Protein AF-A0A0F9JDV4-F1 (afdb_monomer)

Secondary structure (DSSP, 8-state):
-EEEEEETTEEEEEETTEEPS--BS----GGG--S---SSB-SSTT-B---S--------SS---HHHHHHHHHHHHTT-

InterPro domains:
  IPR013320 Concanavalin A-like lectin/glucanase domain superfamily [SSF49899] (1-75)

pLDDT: mean 83.63, std 9.41, range [52.16, 95.06]

Mean predicted aligned error: 5.93 Å

Structure (mmCIF, N/CA/C/O backbone):
data_AF-A0A0F9JDV4-F1
#
_entry.id   AF-A0A0F9JDV4-F1
#
loop_
_atom_site.group_PDB
_atom_site.id
_atom_site.type_symbol
_atom_site.label_atom_id
_atom_site.label_alt_id
_atom_site.label_comp_id
_atom_site.label_asym_id
_atom_site.label_entity_id
_atom_site.label_seq_id
_atom_site.pdbx_PDB_ins_code
_atom_site.Cartn_x
_atom_site.Cartn_y
_atom_site.Cartn_z
_atom_site.occupancy
_atom_site.B_iso_or_equiv
_atom_site.auth_seq_id
_atom_site.auth_comp_id
_atom_site.auth_asym_id
_atom_site.auth_atom_id
_atom_site.pdbx_PDB_model_num
ATOM 1 N N . HIS A 1 1 ? 7.069 8.156 4.216 1.00 85.50 1 HIS A N 1
ATOM 2 C CA . HIS A 1 1 ? 6.304 6.983 4.691 1.00 85.50 1 HIS A CA 1
ATOM 3 C C . HIS A 1 1 ? 5.015 6.902 3.891 1.00 85.50 1 HIS A C 1
ATOM 5 O O . HIS A 1 1 ? 4.306 7.905 3.821 1.00 85.50 1 HIS A O 1
ATOM 11 N N . PHE A 1 2 ? 4.758 5.770 3.242 1.00 89.75 2 PHE A N 1
ATOM 12 C CA . PHE A 1 2 ? 3.577 5.545 2.405 1.00 89.75 2 PHE A CA 1
ATOM 13 C C . PHE A 1 2 ? 2.849 4.304 2.899 1.00 89.75 2 PHE A C 1
ATOM 15 O O . PHE A 1 2 ? 3.496 3.378 3.381 1.00 89.75 2 PHE A O 1
ATOM 22 N N . GLY A 1 3 ? 1.526 4.309 2.783 1.00 91.00 3 GLY A N 1
ATOM 23 C CA . GLY A 1 3 ? 0.687 3.247 3.310 1.00 91.00 3 GLY A CA 1
ATOM 24 C C . GLY A 1 3 ? -0.593 3.057 2.524 1.00 91.00 3 GLY A C 1
ATOM 25 O O . GLY A 1 3 ? -1.089 3.989 1.887 1.00 91.00 3 GLY A O 1
ATOM 26 N N . ILE A 1 4 ? -1.127 1.848 2.610 1.00 90.94 4 ILE A N 1
ATOM 27 C CA . ILE A 1 4 ? -2.469 1.503 2.170 1.00 90.94 4 ILE A CA 1
ATOM 28 C C . ILE A 1 4 ? -3.086 0.601 3.237 1.00 90.94 4 ILE A C 1
ATOM 30 O O . ILE A 1 4 ? -2.446 -0.348 3.686 1.00 90.94 4 ILE A O 1
ATOM 34 N N . SER A 1 5 ? -4.318 0.895 3.635 1.00 91.25 5 SER A N 1
ATOM 35 C CA . SER A 1 5 ? -5.124 -0.010 4.456 1.00 91.25 5 SER A CA 1
ATOM 36 C C . SER A 1 5 ? -6.408 -0.318 3.731 1.00 91.25 5 SER A C 1
ATOM 38 O O . SER A 1 5 ? -7.148 0.591 3.357 1.00 91.25 5 SER A O 1
ATOM 40 N N . ARG A 1 6 ? -6.655 -1.608 3.525 1.00 86.69 6 ARG A N 1
ATOM 41 C CA . ARG A 1 6 ? -7.848 -2.114 2.864 1.00 86.69 6 ARG A CA 1
ATOM 42 C C . ARG A 1 6 ? -8.743 -2.788 3.888 1.00 86.69 6 ARG A C 1
ATOM 44 O O . ARG A 1 6 ? -8.287 -3.673 4.596 1.00 86.69 6 ARG A O 1
ATOM 51 N N . SER A 1 7 ? -10.013 -2.408 3.901 1.00 84.69 7 SER A N 1
ATOM 52 C CA . SER A 1 7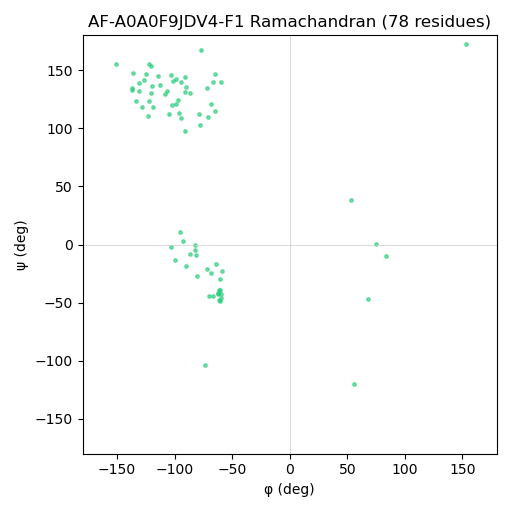 ? -11.066 -3.101 4.636 1.00 84.69 7 SER A CA 1
ATOM 53 C C . SER A 1 7 ? -12.222 -3.385 3.682 1.00 84.69 7 SER A C 1
ATOM 55 O O . SER A 1 7 ? -12.792 -2.468 3.085 1.00 84.69 7 SER A O 1
ATOM 57 N N . GLY A 1 8 ? -12.523 -4.668 3.475 1.00 82.00 8 GLY A N 1
ATOM 58 C CA . GLY A 1 8 ? -13.506 -5.110 2.488 1.00 82.00 8 GLY A CA 1
ATOM 59 C C . GLY A 1 8 ? -13.186 -4.602 1.077 1.00 82.00 8 GLY A C 1
ATOM 60 O O . GLY A 1 8 ? -12.123 -4.893 0.518 1.00 82.00 8 GLY A O 1
ATOM 61 N N . SER A 1 9 ? -14.119 -3.838 0.503 1.00 78.06 9 SER A N 1
ATOM 62 C CA . SER A 1 9 ? -14.020 -3.254 -0.841 1.00 78.06 9 SER A CA 1
ATOM 63 C C . SER A 1 9 ? -13.440 -1.836 -0.870 1.00 78.06 9 SER A C 1
ATOM 65 O O . SER A 1 9 ? -13.392 -1.235 -1.939 1.00 78.06 9 SER A O 1
ATOM 67 N N . ALA A 1 10 ? -13.033 -1.279 0.272 1.00 79.94 10 ALA A N 1
ATOM 68 C CA . ALA A 1 10 ? -12.494 0.074 0.360 1.00 79.94 10 ALA A CA 1
ATOM 69 C C . ALA A 1 10 ? -11.019 0.053 0.767 1.00 79.94 10 ALA A C 1
ATOM 71 O O . ALA A 1 10 ? -10.600 -0.761 1.592 1.00 79.94 10 ALA A O 1
ATOM 72 N N . ALA A 1 11 ? -10.235 0.985 0.225 1.00 86.56 11 ALA A N 1
ATOM 73 C CA . ALA A 1 11 ? -8.868 1.227 0.659 1.00 86.56 11 ALA A CA 1
ATOM 74 C C . ALA A 1 11 ? -8.627 2.713 0.904 1.00 86.56 11 ALA A C 1
ATOM 76 O O . ALA A 1 11 ? -9.043 3.573 0.125 1.00 86.56 11 ALA A O 1
ATOM 77 N N . LEU A 1 12 ? -7.909 2.987 1.987 1.00 87.56 12 LEU A N 1
ATOM 78 C CA . LEU A 1 12 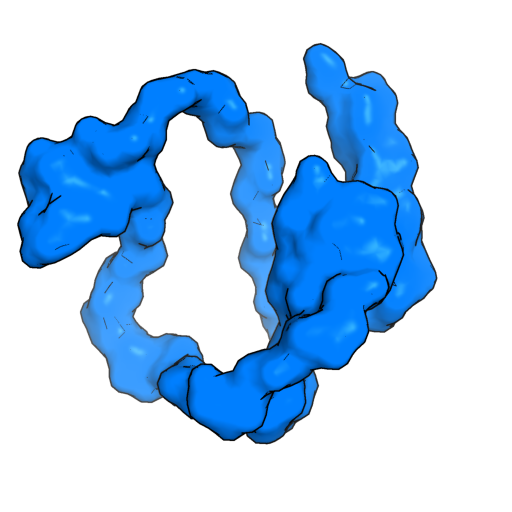? -7.421 4.305 2.352 1.00 87.56 12 LEU A CA 1
ATOM 79 C C . LEU A 1 12 ? -5.920 4.357 2.097 1.00 87.56 12 LEU A C 1
ATOM 81 O O . LEU A 1 12 ? -5.174 3.460 2.494 1.00 87.56 12 LEU A O 1
ATOM 85 N N . PHE A 1 13 ? -5.485 5.420 1.433 1.00 90.62 13 PHE A N 1
ATOM 86 C CA . PHE A 1 13 ? -4.079 5.679 1.161 1.00 90.62 13 PHE A CA 1
ATOM 87 C C . PHE A 1 13 ? -3.546 6.671 2.180 1.00 90.62 13 PHE A C 1
ATOM 89 O O . PHE A 1 13 ? -4.229 7.628 2.536 1.00 90.62 13 PHE A O 1
ATOM 96 N N . TYR A 1 14 ? -2.306 6.473 2.612 1.00 92.56 14 TYR A N 1
ATOM 97 C CA . TYR A 1 14 ? -1.671 7.306 3.622 1.00 92.56 14 TYR A CA 1
ATOM 98 C C . TYR A 1 14 ? -0.337 7.846 3.124 1.00 92.56 14 TYR A C 1
ATOM 100 O O . TYR A 1 14 ? 0.453 7.147 2.478 1.00 92.56 14 TYR A O 1
ATOM 108 N N . ARG A 1 15 ? -0.055 9.102 3.471 1.00 92.44 15 ARG A N 1
ATOM 109 C CA . ARG A 1 15 ? 1.232 9.753 3.231 1.00 92.44 15 ARG A CA 1
ATOM 110 C C . ARG A 1 15 ? 1.667 10.473 4.495 1.00 92.44 15 ARG A C 1
ATOM 112 O O . ARG A 1 15 ? 0.949 11.319 5.010 1.00 92.44 15 ARG A O 1
ATOM 119 N N . ASN A 1 16 ? 2.860 10.136 4.983 1.00 92.94 16 ASN A N 1
ATOM 120 C CA . ASN A 1 16 ? 3.428 10.700 6.214 1.00 92.94 16 ASN A CA 1
ATOM 121 C C . ASN A 1 16 ? 2.479 10.579 7.424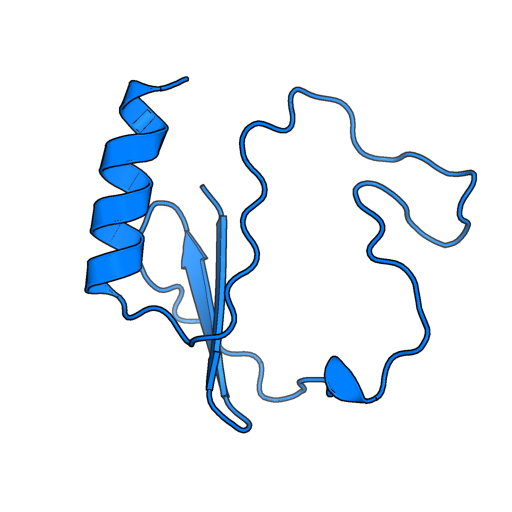 1.00 92.94 16 ASN A C 1
ATOM 123 O O . ASN A 1 16 ? 2.380 11.489 8.238 1.00 92.94 16 ASN A O 1
ATOM 127 N N . GLY A 1 17 ? 1.768 9.450 7.514 1.00 93.00 17 GLY A N 1
ATOM 128 C CA . GLY A 1 17 ? 0.833 9.149 8.602 1.00 93.00 17 GLY A CA 1
ATOM 129 C C . GLY A 1 17 ? -0.572 9.731 8.428 1.00 93.00 17 GLY A C 1
ATOM 130 O O . GLY A 1 17 ? -1.464 9.333 9.164 1.00 93.00 17 GLY A O 1
ATOM 131 N N . GLU A 1 18 ? -0.804 10.608 7.450 1.00 93.88 18 GLU A N 1
ATOM 132 C CA . GLU A 1 18 ? -2.118 11.217 7.217 1.00 93.88 18 GLU A CA 1
ATOM 133 C C . GLU A 1 18 ? -2.846 10.582 6.024 1.00 93.88 18 GLU A C 1
ATOM 135 O O . GLU A 1 18 ? -2.190 10.189 5.049 1.00 93.88 18 GLU A O 1
ATOM 140 N N . PRO A 1 19 ? -4.188 10.482 6.072 1.00 91.31 19 PRO A N 1
ATOM 141 C CA . PRO A 1 19 ? -4.972 9.970 4.960 1.00 91.31 19 PRO A CA 1
ATOM 142 C C . PRO A 1 19 ? -4.902 10.927 3.767 1.00 91.31 19 PRO A C 1
ATOM 144 O O . PRO A 1 19 ? -4.970 12.149 3.902 1.00 91.31 19 PRO A O 1
ATOM 147 N N . VAL A 1 20 ? -4.794 10.355 2.576 1.00 90.06 20 VAL A N 1
ATOM 148 C CA . VAL A 1 20 ? -4.915 11.069 1.309 1.00 90.06 20 VAL A CA 1
ATOM 149 C C . VAL A 1 20 ? -6.387 11.032 0.898 1.00 90.06 20 VAL A C 1
ATOM 151 O O . VAL A 1 20 ? -7.031 9.992 0.982 1.00 90.06 20 VAL A O 1
ATOM 154 N N . THR A 1 21 ? -6.929 12.162 0.444 1.00 74.81 21 THR A N 1
ATOM 155 C CA . THR A 1 21 ? -8.339 12.293 0.024 1.00 74.81 21 THR A CA 1
ATOM 156 C C . THR A 1 21 ? -8.703 11.447 -1.196 1.00 74.81 21 THR A C 1
ATOM 158 O O . THR A 1 21 ? -9.882 11.219 -1.456 1.00 74.81 21 THR A O 1
ATOM 161 N N . THR A 1 22 ? -7.710 10.967 -1.943 1.00 66.56 22 THR A N 1
ATOM 162 C CA . THR A 1 22 ? -7.907 10.048 -3.061 1.00 66.56 22 THR A CA 1
ATOM 163 C C . THR A 1 22 ? -8.123 8.630 -2.544 1.00 66.56 22 THR A C 1
ATOM 165 O O . THR A 1 22 ? -7.197 7.996 -2.038 1.00 66.56 22 THR A O 1
ATOM 168 N N . VAL A 1 23 ? -9.338 8.123 -2.727 1.00 62.78 23 VAL A N 1
ATOM 169 C CA . VAL A 1 23 ? -9.684 6.710 -2.551 1.00 62.78 23 VAL A CA 1
ATOM 170 C C . VAL A 1 23 ? -9.772 6.039 -3.921 1.00 62.78 23 VAL A C 1
ATOM 172 O O . VAL A 1 23 ? -10.235 6.652 -4.880 1.00 62.78 23 VAL A O 1
ATOM 175 N N . SER A 1 24 ? -9.293 4.798 -4.019 1.00 64.25 24 SER A N 1
ATOM 176 C CA . SER A 1 24 ? -9.490 3.948 -5.199 1.00 64.25 24 SER A CA 1
ATOM 177 C C . SER A 1 24 ? -10.668 3.029 -4.913 1.00 64.25 24 SER A C 1
ATOM 179 O O . SER A 1 24 ? -10.651 2.316 -3.911 1.00 64.25 24 SER A O 1
ATOM 181 N N . ASP A 1 25 ? -11.674 3.053 -5.776 1.00 63.78 25 ASP A N 1
ATOM 182 C CA . ASP A 1 25 ? -12.834 2.157 -5.756 1.00 63.78 25 ASP A CA 1
ATOM 183 C C . ASP A 1 25 ? -12.596 0.880 -6.578 1.00 63.78 25 ASP A C 1
ATOM 185 O O . ASP A 1 25 ? -13.245 -0.142 -6.362 1.00 63.78 25 ASP A O 1
ATOM 189 N N . VAL A 1 26 ? -11.609 0.900 -7.476 1.00 68.81 26 VAL A N 1
ATOM 190 C CA . VAL A 1 26 ? -11.132 -0.285 -8.192 1.00 68.81 26 VAL A CA 1
ATOM 191 C C . VAL A 1 26 ? -9.997 -0.923 -7.394 1.00 68.81 26 VAL A C 1
ATOM 193 O O . VAL A 1 26 ? -8.846 -0.486 -7.462 1.00 68.81 26 VAL A O 1
ATOM 196 N N . LEU A 1 27 ? -10.319 -1.958 -6.618 1.00 69.38 27 LEU A N 1
ATOM 197 C CA . LEU A 1 27 ? -9.339 -2.769 -5.896 1.00 69.38 27 LEU A CA 1
ATOM 198 C C . LEU A 1 27 ? -9.418 -4.216 -6.371 1.00 69.38 27 LEU A C 1
ATOM 200 O O . LEU A 1 27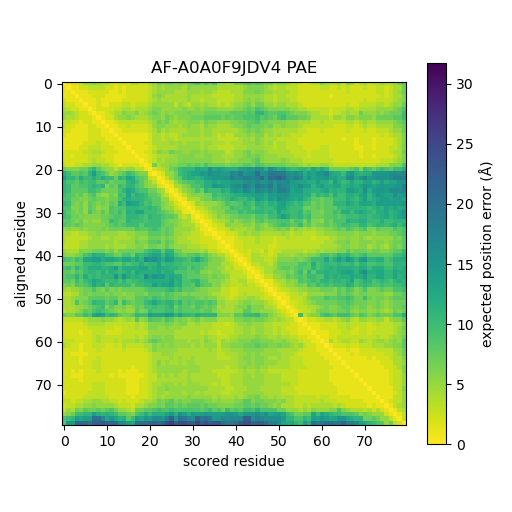 ? -10.438 -4.881 -6.209 1.00 69.38 27 LEU A O 1
ATOM 204 N N . ILE A 1 28 ? -8.320 -4.716 -6.934 1.00 69.62 28 ILE A N 1
ATOM 205 C CA . ILE A 1 28 ? -8.165 -6.143 -7.236 1.00 69.62 28 ILE A CA 1
ATOM 206 C C . ILE A 1 28 ? -7.983 -6.878 -5.908 1.00 69.62 28 ILE A C 1
ATOM 208 O O . ILE A 1 28 ? -7.252 -6.404 -5.038 1.00 69.62 28 ILE A O 1
ATOM 212 N N . ASP A 1 29 ? -8.678 -7.995 -5.714 1.00 70.25 29 ASP A N 1
ATOM 213 C CA . ASP A 1 29 ? -8.523 -8.835 -4.528 1.00 70.25 29 ASP A CA 1
ATOM 214 C C . ASP A 1 29 ? -7.111 -9.451 -4.473 1.00 70.25 29 ASP A C 1
ATOM 216 O O . ASP A 1 29 ? -6.762 -10.228 -5.367 1.00 70.25 29 ASP A O 1
ATOM 220 N N . PRO A 1 30 ? -6.275 -9.102 -3.474 1.00 68.19 30 PRO A N 1
ATOM 221 C CA . PRO A 1 30 ? -4.953 -9.686 -3.343 1.00 68.19 30 PRO A CA 1
ATOM 222 C C . PRO A 1 30 ? -5.013 -11.167 -2.960 1.00 68.19 30 PRO A C 1
ATOM 224 O O . PRO A 1 30 ? -4.080 -11.880 -3.296 1.00 68.19 30 PRO A O 1
ATOM 227 N N . GLU A 1 31 ? -6.078 -11.669 -2.325 1.00 67.8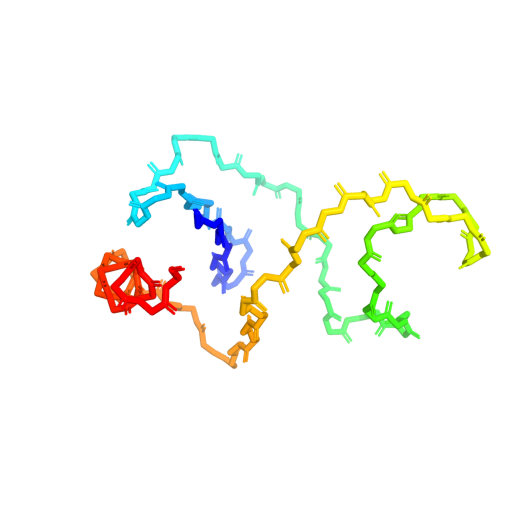8 31 GLU A N 1
ATOM 228 C CA . GLU A 1 31 ? -6.163 -13.095 -1.967 1.00 67.88 31 GLU A CA 1
ATOM 229 C C . GLU A 1 31 ? -6.377 -13.994 -3.191 1.00 67.88 31 GLU A C 1
ATOM 231 O O . GLU A 1 31 ? -6.035 -15.174 -3.181 1.00 67.88 31 GLU A O 1
ATOM 236 N N . ALA A 1 32 ? -6.878 -13.421 -4.287 1.00 76.25 32 ALA A N 1
ATOM 237 C CA . ALA A 1 32 ? -7.026 -14.112 -5.561 1.00 76.25 32 ALA A CA 1
ATOM 238 C C . ALA A 1 32 ? -5.728 -14.139 -6.391 1.00 76.25 32 ALA A C 1
ATOM 240 O O . ALA A 1 32 ? -5.702 -14.745 -7.467 1.00 76.25 32 ALA A O 1
ATOM 241 N N . THR A 1 33 ? -4.654 -13.471 -5.947 1.00 78.94 33 THR A N 1
ATOM 242 C CA . THR A 1 33 ? -3.408 -13.396 -6.717 1.00 78.94 33 THR A CA 1
ATOM 243 C C . THR A 1 33 ? -2.492 -14.582 -6.434 1.00 78.94 33 THR A C 1
ATOM 245 O O . THR A 1 33 ? -2.161 -14.889 -5.295 1.00 78.94 33 THR A O 1
ATOM 248 N N . THR A 1 34 ? -2.008 -15.228 -7.492 1.00 83.44 34 THR A N 1
ATOM 249 C CA . THR A 1 34 ? -0.913 -16.212 -7.414 1.00 83.44 34 THR A CA 1
ATOM 250 C C . THR A 1 34 ? 0.445 -15.576 -7.719 1.00 83.44 34 THR A C 1
ATOM 252 O O . THR A 1 34 ? 1.413 -16.283 -7.993 1.00 83.44 34 THR A O 1
ATOM 255 N N . GLN A 1 35 ? 0.504 -14.244 -7.793 1.00 81.12 35 GLN A N 1
ATOM 256 C CA . GLN A 1 35 ? 1.704 -13.511 -8.185 1.00 81.12 35 GLN A CA 1
ATOM 257 C C . GLN A 1 35 ? 2.556 -13.153 -6.967 1.00 81.12 35 GLN A C 1
ATOM 259 O O . GLN A 1 35 ? 2.031 -12.797 -5.914 1.00 81.12 35 GLN A O 1
ATOM 264 N N . ASP A 1 36 ? 3.876 -13.183 -7.146 1.00 85.62 36 ASP A N 1
ATOM 265 C CA . ASP A 1 36 ? 4.826 -12.740 -6.126 1.00 85.62 36 ASP A CA 1
ATOM 266 C C . ASP A 1 36 ? 4.697 -11.233 -5.857 1.00 85.62 36 ASP A C 1
ATOM 268 O O . ASP A 1 36 ? 4.490 -10.435 -6.778 1.00 85.62 36 ASP A O 1
ATOM 272 N N . LEU A 1 37 ? 4.923 -10.819 -4.606 1.00 83.44 37 LEU A N 1
ATOM 273 C CA . LEU A 1 37 ? 5.115 -9.409 -4.278 1.00 83.44 37 LEU A CA 1
ATOM 274 C C . LEU A 1 37 ? 6.473 -8.938 -4.819 1.00 83.44 37 LEU A C 1
ATOM 276 O O . LEU A 1 37 ? 7.524 -9.309 -4.299 1.00 83.44 37 LEU A O 1
ATOM 280 N N . VAL A 1 38 ? 6.447 -8.088 -5.846 1.00 86.25 38 VAL A N 1
ATOM 281 C CA . VAL A 1 38 ? 7.645 -7.487 -6.450 1.00 86.25 38 VAL A CA 1
ATOM 282 C C . VAL A 1 38 ? 7.695 -5.980 -6.194 1.00 86.25 38 VAL A C 1
ATOM 284 O O . VAL A 1 38 ? 6.685 -5.287 -6.306 1.00 86.25 38 VAL A O 1
ATOM 287 N N . ILE A 1 39 ? 8.876 -5.454 -5.855 1.00 86.06 39 ILE A N 1
ATOM 288 C CA . ILE A 1 39 ? 9.099 -4.027 -5.567 1.00 86.06 39 ILE A CA 1
ATOM 289 C C . ILE A 1 39 ? 10.114 -3.465 -6.554 1.00 86.06 39 ILE A C 1
ATOM 291 O O . ILE A 1 39 ? 11.130 -4.090 -6.837 1.00 86.06 39 ILE A O 1
ATOM 295 N N . GLY A 1 40 ? 9.830 -2.272 -7.080 1.00 86.50 40 GLY A N 1
ATOM 296 C CA . GLY A 1 40 ? 10.713 -1.581 -8.021 1.00 86.50 40 GLY A CA 1
ATOM 297 C C . GLY A 1 40 ? 10.705 -2.155 -9.431 1.00 86.50 40 GLY A C 1
ATOM 298 O O . GLY A 1 40 ? 11.371 -1.622 -10.309 1.00 86.50 40 GLY A O 1
ATOM 299 N N . VAL A 1 41 ? 9.914 -3.195 -9.672 1.00 86.12 41 VAL A N 1
ATOM 300 C CA . VAL A 1 41 ? 9.807 -3.855 -10.965 1.00 86.12 41 VAL A CA 1
ATOM 301 C C . VAL A 1 41 ? 8.645 -3.293 -11.779 1.00 86.12 41 VAL A C 1
ATOM 303 O O . VAL A 1 41 ? 7.565 -3.047 -11.242 1.00 86.12 41 VAL A O 1
ATOM 306 N N . ARG A 1 42 ? 8.836 -3.121 -13.094 1.00 80.19 42 ARG A N 1
ATOM 307 C CA . ARG A 1 42 ? 7.756 -2.762 -14.028 1.00 80.19 42 ARG A CA 1
ATOM 308 C C . ARG A 1 42 ? 7.865 -3.584 -15.315 1.00 80.19 42 ARG A C 1
ATOM 310 O O . ARG A 1 42 ? 8.939 -3.685 -15.890 1.00 80.19 42 ARG A O 1
ATOM 317 N N . TYR A 1 43 ? 6.741 -4.123 -15.789 1.00 81.25 43 TYR A N 1
ATOM 318 C CA . TYR A 1 43 ? 6.592 -4.933 -17.015 1.00 81.25 43 TYR A CA 1
ATOM 319 C C . TYR A 1 43 ? 7.257 -6.324 -17.019 1.00 81.25 43 TYR A C 1
ATOM 321 O O . TYR A 1 43 ? 6.586 -7.282 -17.391 1.00 81.25 43 TYR A O 1
ATOM 329 N N . SER A 1 44 ? 8.520 -6.474 -16.603 1.00 83.31 44 SER A N 1
ATOM 330 C CA . SER A 1 44 ? 9.213 -7.774 -16.515 1.00 83.31 44 SER A CA 1
ATOM 331 C C . SER A 1 44 ? 9.998 -7.907 -15.215 1.00 83.31 44 SER A C 1
ATOM 333 O O . SER A 1 44 ? 10.528 -6.916 -14.730 1.00 83.31 44 SER A O 1
ATOM 335 N N . LYS A 1 45 ? 10.115 -9.129 -14.670 1.00 80.38 45 LYS A N 1
ATOM 336 C CA . LYS A 1 45 ? 10.828 -9.405 -13.403 1.00 80.38 45 LYS A CA 1
ATOM 337 C C . LYS A 1 45 ? 12.303 -8.988 -13.404 1.00 80.38 45 LYS A C 1
ATOM 339 O O . LYS A 1 45 ? 12.847 -8.716 -12.340 1.00 80.38 45 LYS A O 1
ATOM 344 N N . ASP A 1 46 ? 12.908 -8.883 -14.582 1.00 80.31 46 ASP A N 1
ATOM 345 C CA . ASP A 1 46 ? 14.315 -8.506 -14.744 1.00 80.31 46 ASP A CA 1
ATOM 346 C C . ASP A 1 46 ? 14.531 -6.986 -14.800 1.00 80.31 46 ASP A C 1
ATOM 348 O O . ASP A 1 46 ? 15.668 -6.514 -14.790 1.00 80.31 46 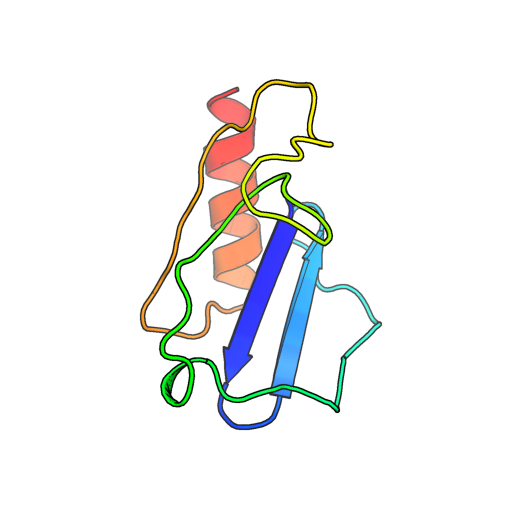ASP A O 1
ATOM 352 N N . ALA A 1 47 ? 13.458 -6.196 -14.872 1.00 84.00 47 ALA A N 1
ATOM 353 C CA . ALA A 1 47 ? 13.555 -4.750 -14.962 1.00 84.00 47 ALA A CA 1
ATOM 354 C C . ALA A 1 47 ? 13.417 -4.110 -13.576 1.00 84.00 47 ALA A C 1
ATOM 356 O O . ALA A 1 47 ? 12.337 -4.131 -12.994 1.00 84.00 47 ALA A O 1
ATOM 357 N N . ASN A 1 48 ? 14.490 -3.496 -13.067 1.00 85.25 48 ASN A N 1
ATOM 358 C CA . ASN A 1 48 ? 14.468 -2.729 -11.820 1.00 85.25 48 ASN A CA 1
ATOM 359 C C . ASN A 1 48 ? 14.505 -1.219 -12.105 1.00 85.25 48 ASN A C 1
ATOM 361 O O . ASN A 1 48 ? 15.503 -0.682 -12.581 1.00 85.25 48 ASN A O 1
ATOM 365 N N . PHE A 1 49 ? 13.406 -0.541 -11.794 1.00 86.38 49 PHE A N 1
ATOM 366 C CA . PHE A 1 49 ? 13.199 0.899 -11.947 1.00 86.38 49 PHE A CA 1
ATOM 367 C C . PHE A 1 49 ? 13.311 1.668 -10.628 1.00 86.38 49 PHE A C 1
ATOM 369 O O . PHE A 1 49 ? 13.165 2.890 -10.623 1.00 86.38 49 PHE A O 1
ATOM 376 N N . TYR A 1 50 ? 13.530 0.986 -9.504 1.00 86.69 50 TYR A N 1
ATOM 377 C CA . TYR A 1 50 ? 13.704 1.642 -8.218 1.00 86.69 50 TYR A CA 1
ATOM 378 C C . TYR A 1 50 ? 15.185 1.767 -7.873 1.00 86.69 50 TYR A C 1
ATOM 380 O O . TYR A 1 50 ? 15.904 0.776 -7.746 1.00 86.69 50 TYR A O 1
ATOM 388 N N . GLN A 1 51 ? 15.629 3.006 -7.678 1.00 84.56 51 GLN A N 1
ATOM 389 C CA . GLN A 1 51 ? 16.979 3.328 -7.242 1.00 84.56 51 GLN A CA 1
ATOM 390 C C . GLN A 1 51 ? 16.903 4.146 -5.954 1.00 84.56 51 GLN A C 1
ATOM 392 O O . GLN A 1 51 ? 16.466 5.295 -5.962 1.00 84.56 51 GLN A O 1
ATOM 397 N N . GLY A 1 52 ? 17.327 3.550 -4.841 1.00 84.81 52 GLY A N 1
ATOM 398 C CA . GLY A 1 52 ? 17.381 4.222 -3.547 1.00 84.81 52 GLY A CA 1
ATOM 399 C C . GLY A 1 52 ? 17.251 3.261 -2.367 1.00 84.81 52 GLY A C 1
ATOM 400 O O . GLY A 1 52 ? 16.989 2.072 -2.561 1.00 84.81 52 GLY A O 1
ATOM 401 N N . PRO A 1 53 ? 17.448 3.757 -1.136 1.00 81.69 53 PRO A N 1
ATOM 402 C CA . PRO A 1 53 ? 17.197 2.973 0.062 1.00 81.69 53 PRO A CA 1
ATOM 403 C C . PRO A 1 53 ? 15.694 2.733 0.217 1.00 81.69 53 PRO A C 1
ATOM 405 O O . PRO A 1 53 ? 14.918 3.680 0.354 1.00 81.69 53 PRO A O 1
ATOM 408 N N . PHE A 1 54 ? 15.295 1.463 0.242 1.00 79.50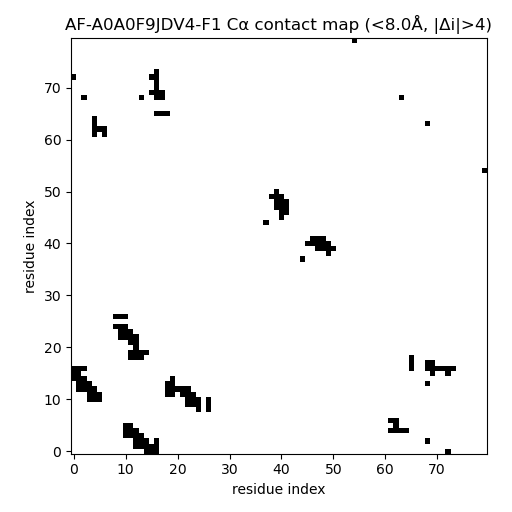 54 PHE A N 1
ATOM 409 C CA . PHE A 1 54 ? 13.962 1.063 0.669 1.00 79.50 54 PHE A CA 1
ATOM 410 C C . PHE A 1 54 ? 14.044 0.712 2.156 1.00 79.50 54 PHE A C 1
ATOM 412 O O . PHE A 1 54 ? 14.694 -0.281 2.479 1.00 79.50 54 PHE A O 1
ATOM 419 N N . PRO A 1 55 ? 13.479 1.525 3.066 1.00 78.88 55 PRO A N 1
ATOM 420 C CA . PRO A 1 55 ? 13.634 1.301 4.495 1.00 78.88 55 PRO A CA 1
ATOM 421 C C . PRO A 1 55 ? 12.783 0.101 4.937 1.00 78.88 55 PRO A C 1
ATOM 423 O O . PRO A 1 55 ? 13.135 -1.049 4.697 1.00 78.88 55 PRO A O 1
ATOM 426 N N . ARG A 1 56 ? 11.643 0.337 5.590 1.00 86.19 56 ARG A N 1
ATOM 427 C CA . ARG A 1 56 ? 10.842 -0.729 6.190 1.00 86.19 56 ARG A CA 1
ATOM 428 C C . ARG A 1 56 ? 9.627 -1.065 5.332 1.00 86.19 56 ARG A C 1
ATOM 430 O O . ARG A 1 56 ? 8.767 -0.213 5.123 1.00 86.19 56 ARG A O 1
ATOM 437 N N . LEU A 1 57 ? 9.545 -2.321 4.892 1.00 88.50 57 LEU A N 1
ATOM 438 C CA . LEU A 1 57 ? 8.315 -2.916 4.371 1.00 88.50 57 LEU A CA 1
ATOM 439 C C . LEU A 1 57 ? 7.561 -3.592 5.518 1.00 88.50 57 LEU A C 1
ATOM 441 O O . LEU A 1 57 ? 8.153 -4.367 6.269 1.00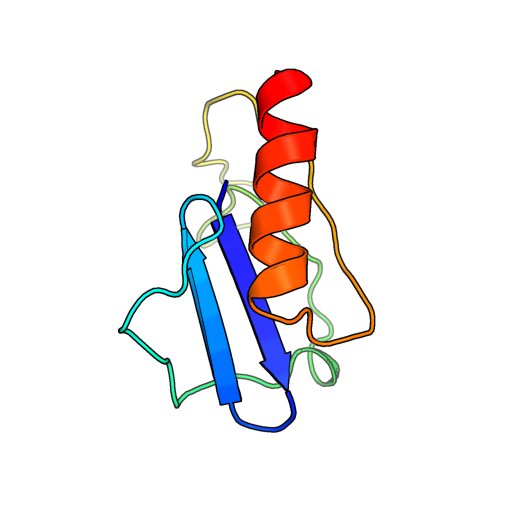 88.50 57 LEU A O 1
ATOM 445 N N . VAL A 1 58 ? 6.266 -3.313 5.641 1.00 89.94 58 VAL A N 1
ATOM 446 C CA . VAL A 1 58 ? 5.372 -3.984 6.590 1.00 89.94 58 VAL A CA 1
ATOM 447 C C . VAL A 1 58 ? 4.125 -4.424 5.835 1.00 89.94 58 VAL A C 1
ATOM 449 O O . VAL A 1 58 ? 3.549 -3.636 5.088 1.00 89.94 58 VAL A O 1
ATOM 452 N N . VAL A 1 59 ? 3.730 -5.678 6.039 1.00 89.31 59 VAL A N 1
ATOM 453 C CA . VAL A 1 59 ? 2.449 -6.238 5.600 1.00 89.31 59 VAL A CA 1
ATOM 454 C C . VAL A 1 59 ? 1.740 -6.723 6.858 1.00 89.31 59 VAL A C 1
ATOM 456 O O . VAL A 1 59 ? 2.362 -7.396 7.679 1.00 89.31 59 VAL A O 1
ATOM 459 N N . ALA A 1 60 ? 0.480 -6.333 7.021 1.00 90.44 60 ALA A N 1
ATOM 460 C CA . ALA A 1 60 ? -0.360 -6.702 8.154 1.00 90.44 60 ALA A CA 1
ATOM 461 C C . ALA A 1 60 ? -1.598 -7.456 7.655 1.00 90.44 60 ALA A C 1
ATOM 463 O O . ALA A 1 60 ? -2.019 -7.269 6.512 1.00 90.44 60 ALA A O 1
ATOM 464 N N . ASP A 1 61 ? -2.154 -8.298 8.517 1.00 90.19 61 ASP A N 1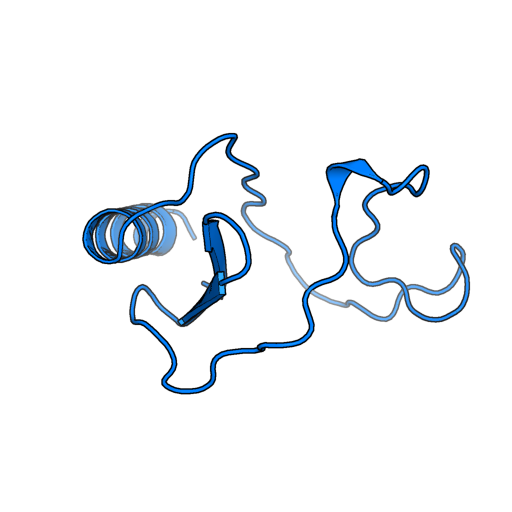
ATOM 465 C CA . ASP A 1 61 ? -3.398 -9.045 8.316 1.00 90.19 61 ASP A CA 1
ATOM 466 C C . ASP A 1 61 ? -4.653 -8.206 8.610 1.00 90.19 61 ASP A C 1
ATOM 468 O O . ASP A 1 61 ? -5.765 -8.616 8.284 1.00 90.19 61 ASP A O 1
ATOM 472 N N . GLU A 1 62 ? -4.480 -7.008 9.172 1.00 90.38 62 GLU A N 1
ATOM 473 C CA . GLU A 1 62 ? -5.567 -6.096 9.510 1.00 90.38 62 GLU A CA 1
ATOM 474 C C . GLU A 1 62 ? -5.463 -4.718 8.840 1.00 90.38 62 GLU A C 1
ATOM 476 O O . GLU A 1 62 ? -4.396 -4.209 8.474 1.00 90.38 62 GLU A O 1
ATOM 481 N N . ALA A 1 63 ? -6.624 -4.078 8.701 1.00 91.12 63 ALA A N 1
ATOM 482 C CA . ALA A 1 63 ? -6.722 -2.706 8.239 1.00 91.12 63 ALA A CA 1
ATOM 483 C C . ALA A 1 63 ? -6.358 -1.741 9.375 1.00 91.12 63 ALA A C 1
ATOM 485 O O . ALA A 1 63 ? -7.179 -1.464 10.247 1.00 91.12 63 ALA A O 1
ATOM 486 N N . LEU A 1 64 ? -5.146 -1.192 9.327 1.00 93.31 64 LEU A N 1
ATOM 487 C CA . LEU A 1 64 ? -4.705 -0.171 10.279 1.00 93.31 64 LEU A CA 1
ATOM 488 C C . LEU A 1 64 ? -5.586 1.086 10.236 1.00 93.31 64 LEU A C 1
ATOM 490 O O . LEU A 1 64 ? -5.967 1.576 9.166 1.00 93.31 64 LEU A O 1
ATOM 494 N N . THR A 1 65 ? -5.866 1.644 11.412 1.00 92.62 65 THR A N 1
ATOM 495 C CA . THR A 1 65 ? -6.611 2.897 11.547 1.00 92.62 65 THR A CA 1
ATOM 496 C C . THR A 1 65 ? -5.731 4.105 11.221 1.00 92.62 65 THR A C 1
ATOM 498 O O . THR A 1 65 ? -4.502 4.032 11.164 1.00 92.62 65 THR A O 1
ATOM 501 N N . ALA A 1 66 ? -6.346 5.279 11.045 1.00 92.56 66 ALA A N 1
ATOM 502 C CA . ALA A 1 66 ? -5.587 6.517 10.861 1.00 92.56 66 ALA A CA 1
ATOM 503 C C . ALA A 1 66 ? -4.682 6.853 12.063 1.00 92.56 66 ALA A C 1
ATOM 505 O O . ALA A 1 66 ? -3.640 7.479 11.883 1.00 92.56 66 ALA A O 1
ATOM 506 N N . GLU A 1 67 ? -5.058 6.454 13.280 1.00 94.69 67 GLU A N 1
ATOM 507 C CA . GLU A 1 67 ? -4.219 6.651 14.462 1.00 94.69 67 GLU A CA 1
ATOM 508 C C . GLU A 1 67 ? -2.977 5.753 14.421 1.00 94.69 67 GLU A C 1
ATOM 510 O O . GLU A 1 67 ? -1.864 6.251 14.611 1.00 94.69 67 GLU A O 1
ATOM 515 N N . ASP A 1 68 ? -3.146 4.483 14.048 1.00 94.94 68 ASP A N 1
ATOM 516 C CA . ASP A 1 68 ? -2.042 3.528 13.898 1.00 94.94 68 ASP A CA 1
ATOM 517 C C . ASP A 1 68 ? -1.031 4.003 12.851 1.00 94.94 68 ASP A C 1
ATOM 519 O O . ASP A 1 68 ? 0.179 3.983 13.082 1.00 94.94 68 ASP A O 1
ATOM 523 N N . TRP A 1 69 ? -1.506 4.526 11.715 1.00 94.62 69 TRP A N 1
ATOM 524 C CA . TRP A 1 69 ? -0.633 5.091 10.682 1.00 94.62 69 TRP A CA 1
ATOM 525 C C . TRP A 1 69 ? 0.179 6.289 11.172 1.00 94.62 69 TRP A C 1
ATOM 527 O O . TRP A 1 69 ? 1.359 6.416 10.821 1.00 94.62 69 TRP A O 1
ATOM 537 N N . ARG A 1 70 ? -0.419 7.167 11.988 1.00 95.06 70 ARG A N 1
ATOM 538 C CA . ARG A 1 70 ? 0.297 8.296 12.602 1.00 95.06 70 ARG A CA 1
ATOM 539 C C . ARG A 1 70 ? 1.335 7.812 13.604 1.00 95.06 70 ARG A C 1
ATOM 541 O O . ARG A 1 70 ? 2.458 8.321 13.592 1.00 95.06 70 ARG A O 1
ATOM 548 N N . ALA A 1 71 ? 0.981 6.848 14.452 1.00 93.56 71 ALA A N 1
ATOM 549 C CA . ALA A 1 71 ? 1.898 6.259 15.422 1.00 93.56 71 ALA A CA 1
ATOM 550 C C . ALA A 1 71 ? 3.087 5.593 14.715 1.00 93.56 71 ALA A C 1
ATOM 552 O O . ALA A 1 71 ? 4.242 5.903 15.015 1.00 93.56 71 ALA A O 1
ATOM 553 N N . MET A 1 72 ? 2.811 4.776 13.697 1.00 92.50 72 MET A N 1
ATOM 554 C CA . MET A 1 72 ? 3.829 4.099 12.900 1.00 92.50 72 MET A CA 1
ATOM 555 C C . MET A 1 72 ? 4.736 5.088 12.164 1.00 92.50 72 MET A C 1
ATOM 557 O O . MET A 1 72 ? 5.955 4.922 12.169 1.00 92.50 72 MET A O 1
ATOM 561 N N . TYR A 1 73 ? 4.176 6.154 11.583 1.00 92.94 73 TYR A N 1
ATOM 562 C CA . TYR A 1 73 ? 4.981 7.194 10.945 1.00 92.94 73 TYR A CA 1
ATOM 563 C C . TYR A 1 73 ? 5.958 7.850 11.928 1.00 92.94 73 TYR A C 1
ATOM 565 O O . TYR A 1 73 ? 7.133 8.002 11.598 1.00 92.94 73 TYR A O 1
ATOM 573 N N . ARG A 1 74 ? 5.496 8.210 13.133 1.00 91.62 74 ARG A N 1
ATOM 574 C CA . ARG A 1 74 ? 6.348 8.819 14.167 1.00 91.62 74 ARG A CA 1
ATOM 575 C C . ARG A 1 74 ? 7.470 7.872 14.584 1.00 91.62 74 ARG A C 1
ATOM 577 O O . ARG A 1 74 ? 8.624 8.277 14.578 1.00 91.62 74 ARG A O 1
ATOM 584 N N . GLN A 1 75 ? 7.139 6.610 14.852 1.00 89.19 75 GLN A N 1
ATOM 585 C CA . GLN A 1 75 ? 8.119 5.605 15.262 1.00 89.19 75 GLN A CA 1
ATOM 586 C C . GLN A 1 75 ? 9.182 5.350 14.184 1.00 89.19 75 GLN A C 1
ATOM 588 O O . GLN A 1 75 ? 10.358 5.203 14.498 1.00 89.19 75 GLN A O 1
ATOM 593 N N . GLN A 1 76 ? 8.783 5.280 12.911 1.00 86.06 76 GLN A N 1
ATOM 594 C CA . GLN A 1 76 ? 9.710 4.981 11.818 1.00 86.06 76 GLN A CA 1
ATOM 595 C C . GLN A 1 76 ? 10.524 6.192 11.365 1.00 86.06 76 GLN A C 1
ATOM 597 O O . GLN A 1 76 ? 11.624 6.016 10.850 1.00 86.06 76 GLN A O 1
ATOM 602 N N . ARG A 1 77 ? 10.008 7.414 11.538 1.00 79.94 77 ARG A N 1
ATOM 603 C CA . ARG A 1 77 ? 10.759 8.637 11.232 1.00 79.94 77 ARG A CA 1
ATOM 604 C C . ARG A 1 77 ? 12.024 8.734 12.075 1.00 79.94 77 ARG A C 1
ATOM 606 O O . ARG A 1 77 ? 13.052 9.140 11.560 1.00 79.94 77 ARG A O 1
ATOM 613 N N . ASP A 1 78 ? 11.935 8.345 13.339 1.00 69.62 78 ASP A N 1
ATOM 614 C CA . ASP A 1 78 ? 13.045 8.458 14.281 1.00 69.62 78 ASP A CA 1
ATOM 615 C C . ASP A 1 78 ? 14.040 7.273 14.150 1.00 69.62 78 ASP A C 1
ATOM 617 O O . ASP A 1 78 ? 15.036 7.214 14.865 1.00 69.62 78 ASP A O 1
ATOM 621 N N . TYR A 1 79 ? 13.771 6.329 13.234 1.00 60.94 79 TYR A N 1
ATOM 622 C CA . TYR A 1 79 ? 14.602 5.154 12.939 1.00 60.94 79 TYR A CA 1
ATOM 623 C C . TYR A 1 79 ? 15.497 5.324 11.691 1.00 60.94 79 TYR A C 1
ATOM 625 O O . TYR A 1 79 ? 16.380 4.498 11.470 1.00 60.94 79 TYR A O 1
ATOM 633 N N . ALA A 1 80 ? 15.260 6.350 10.864 1.00 52.16 80 ALA A N 1
ATOM 634 C CA . ALA A 1 80 ? 15.974 6.604 9.604 1.00 52.16 80 ALA A CA 1
ATOM 635 C C . ALA A 1 80 ? 17.009 7.727 9.744 1.00 52.16 80 ALA A C 1
ATOM 637 O O . ALA A 1 80 ? 18.063 7.619 9.078 1.00 52.16 80 ALA A O 1
#

Sequence (80 aa):
HFGISRSGSAALFYRNGEPVTTVSDVLIDPEATTQDLVIGVRYSKDANFYQGPFPRLVVADEALTAEDWRAMYRQQRDYA

Organism: NCBI:txid412755

Solvent-accessible surface area (backbone atoms only — not comparable to full-atom values): 5349 Å² total; per-residue (Å²): 102,78,50,74,28,56,56,92,78,44,41,50,31,30,51,71,27,38,78,47,92,67,64,56,77,82,70,81,65,69,88,78,53,91,69,80,95,74,79,46,52,60,102,44,95,87,37,76,77,63,86,76,92,77,81,88,86,84,86,73,99,64,56,64,49,69,65,53,39,37,52,51,36,57,60,52,60,79,72,113

Foldseek 3Di:
DWDWFDDDQWIWIDDLLATDPDTDSDDDDPVPDPDDDDDQDDPDPPDHNDDDDDDDDDDDPHGDDSVRSNVVSVVVVVVD

Radius of gyration: 14.19 Å; Cα contacts (8 Å, |Δi|>4): 83; chains: 1; bounding box: 31×28×32 Å

Nearest PDB structures (foldseek):
  4s36-assembly1_A  TM=2.883E-01  e=5.794E+00  Pseudomonas aeruginosa
  4s37-assembly3_G  TM=2.949E-01  e=8.018E+00  Pseudomonas aeruginosa